Protein AF-A0A7S1RBY4-F1 (afdb_monomer)

pLDDT: mean 87.86, std 17.47, range [35.75, 98.56]

Sequence (173 aa):
EAEAGGVSLPGGPSVGIGMPYVELLCGLGAAAGICRFYREILGVPSELSEGACRVPIRHQFLLFRETAEELAPYDGHHVAIYVGDISRRDTSTSFSAMYEKCRAAGLVYNNPRFPHLRYDSLEDARRLGEFRVLDLVDPKSGKAAYTLEHEIRSLDHPGFSCRSLLASGRGEL

Structure (mmCIF, N/CA/C/O backbone):
data_AF-A0A7S1RBY4-F1
#
_entry.id   AF-A0A7S1RBY4-F1
#
loop_
_atom_site.group_PDB
_atom_site.id
_atom_site.type_symbol
_atom_site.label_atom_id
_atom_site.label_alt_id
_atom_site.label_comp_id
_atom_site.label_asym_id
_atom_site.label_entity_id
_atom_site.label_seq_id
_atom_site.pdbx_PDB_ins_code
_atom_site.Cartn_x
_atom_site.Cartn_y
_atom_site.Cartn_z
_atom_site.occupancy
_atom_site.B_iso_or_equiv
_atom_site.auth_seq_id
_atom_site.auth_comp_id
_atom_site.auth_asym_id
_atom_site.auth_atom_id
_atom_site.pdbx_PDB_model_num
ATOM 1 N N . GLU A 1 1 ? 33.345 -24.809 13.759 1.00 39.66 1 GLU A N 1
ATOM 2 C CA . GLU A 1 1 ? 31.970 -25.315 13.598 1.00 39.66 1 GLU A CA 1
ATOM 3 C C . GLU A 1 1 ? 31.067 -24.102 13.485 1.00 39.66 1 GLU A C 1
ATOM 5 O O . GLU A 1 1 ? 31.045 -23.301 14.408 1.00 39.66 1 GLU A O 1
ATOM 10 N N . ALA A 1 2 ? 30.489 -23.868 12.307 1.00 37.41 2 ALA A N 1
ATOM 11 C CA . ALA A 1 2 ? 29.633 -22.715 12.051 1.00 37.41 2 ALA A CA 1
ATOM 12 C C . ALA A 1 2 ? 28.185 -23.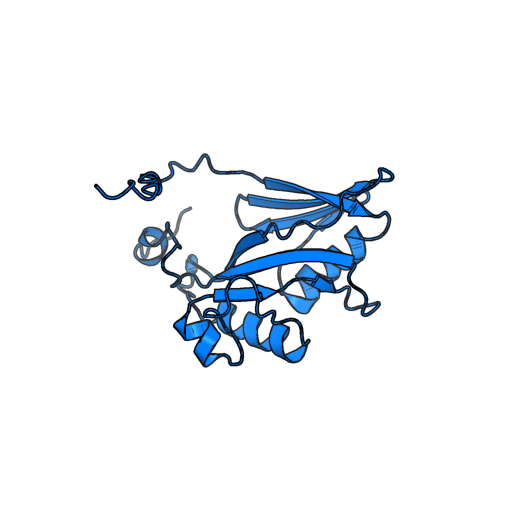203 11.997 1.00 37.41 2 ALA A C 1
ATOM 14 O O . ALA A 1 2 ? 27.866 -24.115 11.234 1.00 37.41 2 ALA A O 1
ATOM 15 N N . GLU A 1 3 ? 27.356 -22.614 12.852 1.00 40.31 3 GLU A N 1
ATOM 16 C CA . GLU A 1 3 ? 25.912 -22.799 12.920 1.00 40.31 3 GLU A CA 1
ATOM 17 C C . GLU A 1 3 ? 25.297 -22.569 11.534 1.00 40.31 3 GLU A C 1
ATOM 19 O O . GLU A 1 3 ? 25.532 -21.543 10.891 1.00 40.31 3 GLU A O 1
ATOM 24 N N . ALA A 1 4 ? 24.542 -23.555 11.051 1.00 43.47 4 ALA A N 1
ATOM 25 C CA . ALA A 1 4 ? 23.830 -23.471 9.790 1.00 43.47 4 ALA A CA 1
ATOM 26 C C . ALA A 1 4 ? 22.765 -22.372 9.891 1.00 43.47 4 ALA A C 1
ATOM 28 O O . ALA A 1 4 ? 21.687 -22.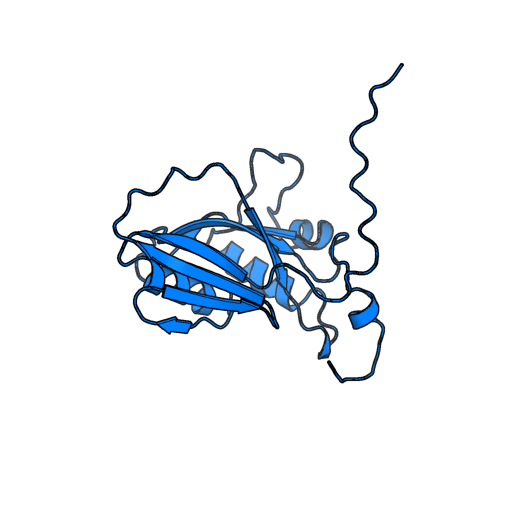584 10.445 1.00 43.47 4 ALA A O 1
ATOM 29 N N . GLY A 1 5 ? 23.072 -21.192 9.346 1.00 36.81 5 GLY A N 1
ATOM 30 C CA . GLY A 1 5 ? 22.066 -20.183 9.045 1.00 36.81 5 GLY A CA 1
ATOM 31 C C . GLY A 1 5 ? 20.962 -20.840 8.222 1.00 36.81 5 GLY A C 1
ATOM 32 O O . GLY A 1 5 ? 21.248 -21.476 7.206 1.00 36.81 5 GLY A O 1
ATOM 33 N N . GLY A 1 6 ? 19.725 -20.751 8.715 1.00 35.75 6 GLY A N 1
ATOM 34 C CA . GLY A 1 6 ? 18.563 -21.409 8.130 1.00 35.75 6 GLY A CA 1
ATOM 35 C C . GLY A 1 6 ? 18.503 -21.173 6.626 1.00 35.75 6 GLY A C 1
ATOM 36 O O . GLY A 1 6 ? 18.316 -20.049 6.165 1.00 35.75 6 GLY A O 1
ATOM 37 N N . VAL A 1 7 ? 18.686 -22.246 5.860 1.00 38.97 7 VAL A N 1
ATOM 38 C CA . VAL A 1 7 ? 18.438 -22.249 4.424 1.00 38.97 7 VAL A CA 1
ATOM 39 C C . VAL A 1 7 ? 16.943 -22.007 4.265 1.00 38.97 7 VAL A C 1
ATOM 41 O O . VAL A 1 7 ? 16.141 -22.831 4.707 1.00 38.97 7 VAL A O 1
ATOM 44 N N . SER A 1 8 ? 16.560 -20.871 3.676 1.00 51.75 8 SER A N 1
ATOM 45 C CA . SER A 1 8 ? 15.194 -20.666 3.195 1.00 51.75 8 SER A CA 1
ATOM 46 C C . SER A 1 8 ? 14.786 -21.920 2.431 1.00 51.75 8 SER A C 1
ATOM 48 O O . SER A 1 8 ? 15.493 -22.316 1.501 1.00 51.75 8 SER A O 1
ATOM 50 N N . LEU A 1 9 ? 13.703 -22.577 2.859 1.00 43.09 9 LEU A N 1
ATOM 51 C CA . LEU A 1 9 ? 13.221 -23.790 2.204 1.00 43.09 9 LEU A CA 1
ATOM 52 C C . LEU A 1 9 ? 13.166 -23.531 0.692 1.00 43.09 9 LEU A C 1
ATOM 54 O O . LEU A 1 9 ? 12.659 -22.475 0.296 1.00 43.09 9 LEU A O 1
ATOM 58 N N . PRO A 1 10 ? 13.686 -24.438 -0.155 1.00 49.31 10 PRO A N 1
ATOM 59 C CA . PRO A 1 10 ? 13.552 -24.307 -1.593 1.00 49.31 10 PRO A CA 1
ATOM 60 C C . PRO A 1 10 ? 12.066 -24.464 -1.906 1.00 49.31 10 PRO A C 1
ATOM 62 O O . PRO A 1 10 ? 11.557 -25.570 -2.072 1.00 49.31 10 PRO A O 1
ATOM 65 N N . GLY A 1 11 ? 11.343 -23.346 -1.907 1.00 44.16 11 GLY A N 1
ATOM 66 C CA . GLY A 1 11 ? 9.985 -23.280 -2.401 1.00 44.16 11 GLY A CA 1
ATOM 67 C C . GLY A 1 11 ? 10.054 -23.617 -3.878 1.00 44.16 11 GLY A C 1
ATOM 68 O O . GLY A 1 11 ? 10.391 -22.763 -4.695 1.00 44.16 11 GLY A O 1
ATOM 69 N N . GLY A 1 12 ? 9.808 -24.885 -4.207 1.00 47.25 12 GLY A N 1
ATOM 70 C CA . GLY A 1 12 ? 9.582 -25.320 -5.577 1.00 47.25 12 GLY A CA 1
ATOM 71 C C . GLY A 1 12 ? 8.446 -24.516 -6.229 1.00 47.25 12 GLY A C 1
ATOM 72 O O . GLY A 1 12 ? 7.816 -23.675 -5.582 1.00 47.25 12 GLY A O 1
ATOM 73 N N . PRO A 1 13 ? 8.157 -24.749 -7.518 1.00 44.72 13 PRO A N 1
ATOM 74 C CA . PRO A 1 13 ? 7.080 -24.048 -8.208 1.00 44.72 13 PRO A CA 1
ATOM 75 C C . PRO A 1 13 ? 5.767 -24.156 -7.418 1.00 44.72 13 PRO A C 1
ATOM 77 O O . PRO A 1 13 ? 5.238 -25.246 -7.206 1.00 44.72 13 PRO A O 1
ATOM 80 N N . SER A 1 14 ? 5.259 -23.007 -6.961 1.00 45.94 14 SER A N 1
ATOM 81 C CA . SER A 1 14 ? 3.956 -22.905 -6.309 1.00 45.94 14 SER A CA 1
ATOM 82 C C . SER A 1 14 ? 2.878 -23.293 -7.320 1.00 45.94 14 SER A C 1
ATOM 84 O O . SER A 1 14 ? 2.668 -22.596 -8.310 1.00 45.94 14 SER A O 1
ATOM 86 N N . VAL A 1 15 ? 2.187 -24.406 -7.070 1.00 41.91 15 VAL A N 1
ATOM 87 C CA . VAL A 1 15 ? 1.060 -24.919 -7.875 1.00 41.91 15 VAL A CA 1
ATOM 88 C C . VAL A 1 15 ? -0.235 -24.111 -7.680 1.00 41.91 15 VAL A C 1
ATOM 90 O O . VAL A 1 15 ? -1.332 -24.615 -7.893 1.00 41.91 15 VAL A O 1
ATOM 93 N N . GLY A 1 16 ? -0.130 -22.846 -7.266 1.00 47.97 16 GLY A N 1
ATOM 94 C CA . GLY A 1 16 ? -1.268 -21.929 -7.165 1.00 47.97 16 GLY A CA 1
ATOM 95 C C . GLY A 1 16 ? -2.089 -22.021 -5.875 1.00 47.97 16 GLY A C 1
ATOM 96 O O . GLY A 1 16 ? -3.036 -21.257 -5.729 1.00 47.97 16 GLY A O 1
ATOM 97 N N . ILE A 1 17 ? -1.721 -22.868 -4.905 1.00 53.31 17 ILE A N 1
ATOM 98 C CA . ILE A 1 17 ? -2.336 -22.878 -3.562 1.00 53.31 17 ILE A CA 1
ATOM 99 C C . ILE A 1 17 ? -1.522 -21.958 -2.637 1.00 53.31 17 ILE A C 1
ATOM 101 O O . ILE A 1 17 ? -0.825 -22.402 -1.728 1.00 53.31 17 ILE A O 1
ATOM 105 N N . GLY A 1 18 ? -1.518 -20.662 -2.954 1.00 71.25 18 GLY A N 1
ATOM 106 C CA . GLY A 1 18 ? -0.941 -19.617 -2.102 1.00 71.25 18 GLY A CA 1
ATOM 107 C C . GLY A 1 18 ? -1.944 -19.097 -1.069 1.00 71.25 18 GLY A C 1
ATOM 108 O O . GLY A 1 18 ? -3.085 -19.548 -1.016 1.00 71.25 18 GLY A O 1
ATOM 109 N N . MET A 1 19 ? -1.537 -18.103 -0.274 1.00 84.31 19 MET A N 1
ATOM 110 C CA . MET A 1 19 ? -2.455 -17.371 0.606 1.00 84.31 19 MET A CA 1
ATOM 111 C C . MET A 1 19 ? -3.508 -16.641 -0.251 1.00 84.31 19 MET A C 1
ATOM 113 O O . MET A 1 19 ? -3.113 -15.782 -1.042 1.00 84.31 19 MET A O 1
ATOM 117 N N . PRO A 1 20 ? -4.813 -16.959 -0.153 1.00 86.56 20 PRO A N 1
ATOM 118 C CA . PRO A 1 20 ? -5.832 -16.339 -1.002 1.00 86.56 20 PRO A CA 1
ATOM 119 C C . PRO A 1 20 ? -6.132 -14.902 -0.572 1.00 86.56 20 PRO A C 1
ATOM 121 O O . PRO A 1 20 ? -6.451 -14.059 -1.403 1.00 86.56 20 PRO A O 1
ATOM 124 N N . TYR A 1 21 ? -6.019 -14.604 0.721 1.00 92.62 21 TYR A N 1
ATOM 125 C CA . TYR A 1 21 ? -6.150 -13.254 1.241 1.00 92.62 21 TYR A CA 1
ATOM 126 C C . TYR A 1 21 ? -5.547 -13.132 2.632 1.00 92.62 21 TYR A C 1
ATOM 128 O O . TYR A 1 21 ? -5.306 -14.132 3.306 1.00 92.62 21 TYR A O 1
ATOM 136 N N . VAL A 1 22 ? -5.342 -11.892 3.060 1.00 93.25 22 VAL A N 1
ATOM 137 C CA . VAL A 1 22 ? -5.024 -11.549 4.447 1.00 93.25 22 VAL A CA 1
ATOM 138 C C . VAL A 1 22 ? -6.119 -10.616 4.949 1.00 93.25 22 VAL A C 1
ATOM 140 O O . VAL A 1 22 ? -6.417 -9.615 4.293 1.00 93.25 22 VAL A O 1
ATOM 143 N N . GLU A 1 23 ? -6.735 -10.959 6.081 1.00 96.00 23 GLU A N 1
ATOM 144 C CA . GLU A 1 23 ? -7.637 -10.056 6.800 1.00 96.00 23 GLU A CA 1
ATOM 145 C C . GLU A 1 23 ? -6.862 -9.321 7.894 1.00 96.00 23 GLU A C 1
ATOM 147 O O . GLU A 1 23 ? -6.113 -9.925 8.658 1.00 96.00 23 GLU A O 1
ATOM 152 N N . LEU A 1 24 ? -7.033 -8.005 7.931 1.00 96.69 24 LEU A N 1
ATOM 153 C CA . LEU A 1 24 ? -6.367 -7.078 8.830 1.00 96.69 24 LEU A CA 1
ATOM 154 C C . LEU A 1 24 ? -7.443 -6.267 9.540 1.00 96.69 24 LEU A C 1
ATOM 156 O O . LEU A 1 24 ? -8.228 -5.564 8.901 1.00 96.69 24 LEU A O 1
ATOM 160 N N . LEU A 1 25 ? -7.495 -6.363 10.862 1.00 97.81 25 LEU A N 1
ATOM 161 C CA . LEU A 1 25 ? -8.450 -5.587 11.641 1.00 97.81 25 LEU A CA 1
ATOM 162 C C . LEU A 1 25 ? -7.986 -4.131 11.729 1.00 97.81 25 LEU A C 1
ATOM 164 O O . LEU A 1 25 ? -6.810 -3.866 11.987 1.00 97.81 25 LEU A O 1
ATOM 168 N N . CYS A 1 26 ? -8.905 -3.192 11.512 1.00 97.69 26 CYS A N 1
ATOM 169 C CA . CYS A 1 26 ? -8.675 -1.755 11.614 1.00 97.69 26 CYS A CA 1
ATOM 170 C C . CYS A 1 26 ? -9.731 -1.081 12.503 1.00 97.69 26 CYS A C 1
ATOM 172 O O . CYS A 1 26 ? -10.767 -1.661 12.824 1.00 97.69 26 CYS A O 1
ATOM 174 N N . GLY A 1 27 ? -9.442 0.136 12.969 1.00 97.19 27 GLY A N 1
ATOM 175 C CA . GLY A 1 27 ? -10.355 0.861 13.852 1.00 97.19 27 GLY A CA 1
ATOM 176 C C . GLY A 1 27 ? -11.605 1.335 13.110 1.00 97.19 27 GLY A C 1
ATOM 177 O O . GLY A 1 27 ? -11.544 1.621 11.914 1.00 97.19 27 GLY A O 1
ATOM 178 N N . LEU A 1 28 ? -12.727 1.462 13.824 1.00 97.75 28 LEU A N 1
ATOM 179 C CA . LEU A 1 28 ? -13.980 1.993 13.271 1.00 97.75 28 LEU A CA 1
ATOM 180 C C . LEU A 1 28 ? -13.756 3.304 12.488 1.00 97.75 28 LEU A C 1
ATOM 182 O O . LEU A 1 28 ? -13.097 4.230 12.966 1.00 97.75 28 LEU A O 1
ATOM 186 N N . GLY A 1 29 ? -14.324 3.388 11.284 1.00 96.81 29 GLY A N 1
ATOM 187 C CA . GLY A 1 29 ? -14.182 4.513 10.356 1.00 96.81 29 GLY A CA 1
ATOM 188 C C . GLY A 1 29 ? -12.909 4.525 9.493 1.00 96.81 29 GLY A C 1
ATOM 189 O O . GLY A 1 29 ? -12.801 5.373 8.598 1.00 96.81 29 GLY A O 1
ATOM 190 N N . ALA A 1 30 ? -11.947 3.622 9.714 1.00 98.00 30 ALA A N 1
ATOM 191 C CA . ALA A 1 30 ? -10.693 3.591 8.960 1.00 98.00 30 ALA A CA 1
ATOM 192 C C . ALA A 1 30 ? -10.845 3.043 7.530 1.00 98.00 30 ALA A C 1
ATOM 194 O O . ALA A 1 30 ? -10.139 3.504 6.626 1.00 98.00 30 ALA A O 1
ATOM 195 N N . ALA A 1 31 ? -11.764 2.101 7.280 1.00 98.50 31 ALA A N 1
ATOM 196 C CA . ALA A 1 31 ? -11.841 1.381 6.004 1.00 98.50 31 ALA A CA 1
ATOM 197 C C . ALA A 1 31 ? -12.052 2.325 4.814 1.00 98.50 31 ALA A C 1
ATOM 199 O O . ALA A 1 31 ? -11.441 2.162 3.756 1.00 98.50 31 ALA A O 1
ATOM 200 N N . ALA A 1 32 ? -12.864 3.369 4.987 1.00 98.25 32 ALA A N 1
ATOM 201 C CA . ALA A 1 32 ? -13.097 4.350 3.933 1.00 98.25 32 ALA A CA 1
ATOM 202 C C . ALA A 1 32 ? -11.822 5.133 3.562 1.00 98.25 32 ALA A C 1
ATOM 204 O O . ALA A 1 32 ? -11.604 5.416 2.382 1.00 98.25 32 ALA A O 1
ATOM 205 N N . GLY A 1 33 ? -10.992 5.484 4.550 1.00 98.25 33 GLY A N 1
ATOM 206 C CA . GLY A 1 33 ? -9.704 6.154 4.340 1.00 98.25 33 GLY A CA 1
ATOM 207 C C . GLY A 1 33 ? -8.686 5.247 3.656 1.00 98.25 33 GLY A C 1
ATOM 208 O O . GLY A 1 33 ? -8.058 5.655 2.682 1.00 98.25 33 GLY A O 1
ATOM 209 N N . ILE A 1 34 ? -8.619 3.986 4.086 1.00 98.50 34 ILE A N 1
ATOM 210 C CA . ILE A 1 34 ? -7.779 2.951 3.471 1.00 98.50 34 ILE A CA 1
ATOM 211 C C . ILE A 1 34 ? -8.152 2.763 1.992 1.00 98.50 34 ILE A C 1
ATOM 213 O O . ILE A 1 34 ? -7.291 2.789 1.115 1.00 98.50 34 ILE A O 1
ATOM 217 N N . CYS A 1 35 ? -9.443 2.658 1.675 1.00 98.44 35 CYS A N 1
ATOM 218 C CA . CYS A 1 35 ? -9.894 2.501 0.292 1.00 98.44 35 CYS A CA 1
ATOM 219 C C . CYS A 1 35 ? -9.538 3.700 -0.596 1.00 98.44 35 CYS A C 1
ATOM 221 O O . CYS A 1 35 ? -9.138 3.498 -1.746 1.00 98.44 35 CYS A O 1
ATOM 223 N N . ARG A 1 36 ? -9.638 4.932 -0.074 1.00 97.94 36 ARG A N 1
ATOM 224 C CA . ARG A 1 36 ? -9.169 6.135 -0.782 1.00 97.94 36 ARG A CA 1
ATOM 225 C C . ARG A 1 36 ? -7.663 6.109 -1.003 1.00 97.94 36 ARG A C 1
ATOM 227 O O . ARG A 1 36 ? -7.236 6.370 -2.119 1.00 97.94 36 ARG A O 1
ATOM 234 N N . PHE A 1 37 ? -6.875 5.725 0.002 1.00 97.25 37 PHE A N 1
ATOM 235 C CA . PHE A 1 37 ? -5.425 5.585 -0.141 1.00 97.25 37 PHE A CA 1
ATOM 236 C C . PHE A 1 37 ? -5.056 4.662 -1.312 1.00 97.25 37 PHE A C 1
ATOM 238 O O . PHE A 1 37 ? -4.335 5.080 -2.219 1.00 97.25 37 PHE A O 1
ATOM 245 N N . TYR A 1 38 ? -5.611 3.445 -1.366 1.00 96.38 38 TYR A N 1
ATOM 246 C CA . TYR A 1 38 ? -5.315 2.527 -2.473 1.00 96.38 38 TYR A CA 1
ATOM 247 C C . TYR A 1 38 ? -5.732 3.096 -3.833 1.00 96.38 38 TYR A C 1
ATOM 249 O O . TYR A 1 3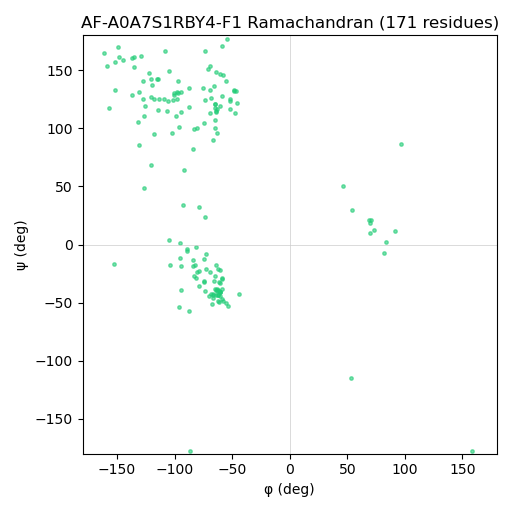8 ? -4.939 3.041 -4.771 1.00 96.38 38 TYR A O 1
ATOM 257 N N . ARG A 1 39 ? -6.926 3.691 -3.946 1.00 95.38 39 ARG A N 1
ATOM 258 C CA . ARG A 1 39 ? -7.444 4.214 -5.224 1.00 95.38 39 ARG A CA 1
ATOM 259 C C . ARG A 1 39 ? -6.705 5.457 -5.706 1.00 95.38 39 ARG A C 1
ATOM 261 O O . ARG A 1 39 ? -6.406 5.565 -6.889 1.00 95.38 39 ARG A O 1
ATOM 268 N N . GLU A 1 40 ? -6.447 6.403 -4.812 1.00 93.81 40 GLU A N 1
ATOM 269 C CA . GLU A 1 40 ? -5.987 7.747 -5.171 1.00 93.81 40 GLU A CA 1
ATOM 270 C C . GLU A 1 40 ? -4.460 7.860 -5.135 1.00 93.81 40 GLU A C 1
ATOM 272 O O . GLU A 1 40 ? -3.873 8.468 -6.029 1.00 93.81 40 GLU A O 1
ATOM 277 N N . ILE A 1 41 ? -3.806 7.233 -4.150 1.00 91.81 41 ILE A N 1
ATOM 278 C CA . ILE A 1 41 ? -2.345 7.272 -4.010 1.00 91.81 41 ILE A CA 1
ATOM 279 C C . ILE A 1 41 ? -1.706 6.158 -4.835 1.00 91.81 41 ILE A C 1
ATOM 281 O O . ILE A 1 41 ? -0.900 6.426 -5.729 1.00 91.81 41 ILE A O 1
ATOM 285 N N . LEU A 1 42 ? -2.091 4.906 -4.573 1.00 91.06 42 LEU A N 1
ATOM 286 C CA . LEU A 1 42 ? -1.493 3.756 -5.255 1.00 91.06 42 LEU A CA 1
ATOM 287 C C . LEU A 1 42 ? -2.111 3.498 -6.639 1.00 91.06 42 LEU A C 1
ATOM 289 O O . LEU A 1 42 ? -1.499 2.834 -7.469 1.00 91.06 42 LEU A O 1
ATOM 293 N N . GLY A 1 43 ? -3.291 4.047 -6.941 1.00 89.81 43 GLY A N 1
ATOM 294 C CA . GLY A 1 43 ? -3.978 3.780 -8.211 1.00 89.81 43 GLY A CA 1
ATOM 295 C C . GLY A 1 43 ? -4.502 2.345 -8.333 1.00 89.81 43 GLY A C 1
ATOM 296 O O . GLY A 1 43 ? -4.713 1.865 -9.444 1.00 89.81 43 GLY A O 1
ATOM 297 N N . VAL A 1 44 ? -4.678 1.651 -7.208 1.00 90.38 44 VAL A N 1
ATOM 298 C CA . VAL A 1 44 ? -5.146 0.266 -7.134 1.00 90.38 44 VAL A CA 1
ATOM 299 C C . VAL A 1 44 ? -6.653 0.264 -6.865 1.00 90.38 44 VAL A C 1
ATOM 301 O O . VAL A 1 44 ? -7.109 0.951 -5.944 1.00 90.38 44 VAL A O 1
ATOM 304 N N . PRO A 1 45 ? -7.454 -0.499 -7.631 1.00 92.75 45 PRO A N 1
ATOM 305 C CA . PRO A 1 45 ? -8.864 -0.678 -7.327 1.00 92.75 45 PRO A CA 1
ATOM 306 C C . PRO A 1 45 ? -9.059 -1.196 -5.902 1.00 92.75 45 PRO A C 1
ATOM 308 O O . PRO A 1 45 ? -8.326 -2.055 -5.423 1.00 92.75 45 PRO A O 1
ATOM 311 N N . SER A 1 46 ? -10.079 -0.688 -5.228 1.00 96.94 46 SER A N 1
ATOM 312 C CA . SER A 1 46 ? -10.504 -1.185 -3.923 1.00 96.94 46 SER A CA 1
ATOM 313 C C . SER A 1 46 ? -12.018 -1.095 -3.828 1.00 96.94 46 SER A C 1
ATOM 315 O O . SER A 1 46 ? -12.638 -0.325 -4.563 1.00 96.94 46 SER A O 1
ATOM 317 N N . GLU A 1 47 ? -12.630 -1.863 -2.940 1.00 97.94 47 GLU A N 1
ATOM 318 C CA . GLU A 1 47 ? -14.075 -1.986 -2.754 1.00 97.94 47 GLU A CA 1
ATOM 319 C C . GLU A 1 47 ? -14.391 -1.734 -1.280 1.00 97.94 47 GLU A C 1
ATOM 321 O O . GLU A 1 47 ? -13.818 -2.375 -0.404 1.00 97.94 47 GLU A O 1
ATOM 326 N N . LEU A 1 48 ? -15.285 -0.784 -1.004 1.00 98.25 48 LEU A N 1
ATOM 327 C CA . LEU A 1 48 ? -15.739 -0.494 0.355 1.00 98.25 48 LEU A CA 1
ATOM 328 C C . LEU A 1 48 ? -17.107 -1.149 0.542 1.00 98.25 48 LEU A C 1
ATOM 330 O O . LEU A 1 48 ? -18.018 -0.852 -0.228 1.00 98.25 48 LEU A O 1
ATOM 334 N N . SER A 1 49 ? -17.256 -1.998 1.554 1.00 96.31 49 SER A N 1
ATOM 335 C CA . SER A 1 49 ? -18.527 -2.642 1.895 1.00 96.31 49 SER A CA 1
ATOM 336 C C . SER A 1 49 ? -18.573 -2.966 3.383 1.00 96.31 49 SER A C 1
ATOM 338 O O . SER A 1 49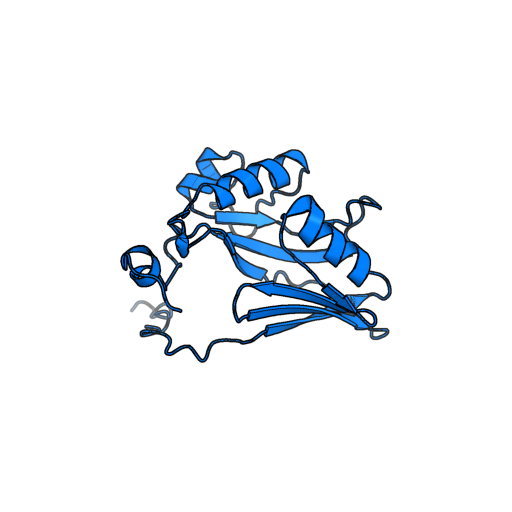 ? -17.610 -3.515 3.900 1.00 96.31 49 SER A O 1
ATOM 340 N N . GLU A 1 50 ? -19.680 -2.645 4.059 1.00 94.44 50 GLU A N 1
ATOM 341 C CA . GLU A 1 50 ? -19.963 -3.054 5.451 1.00 94.44 50 GLU A CA 1
ATOM 342 C C . GLU A 1 50 ? -18.787 -2.859 6.433 1.00 94.44 50 GLU A C 1
ATOM 344 O O . GLU A 1 50 ? -18.392 -3.776 7.148 1.00 94.44 50 GLU A O 1
ATOM 349 N N . GLY A 1 51 ? -18.185 -1.662 6.446 1.00 95.75 51 GLY A N 1
ATOM 350 C CA . GLY A 1 51 ? -17.043 -1.372 7.325 1.00 95.75 51 GLY A CA 1
ATOM 351 C C . GLY A 1 51 ? -15.759 -2.112 6.936 1.00 95.75 51 GLY A C 1
ATOM 352 O O . GLY A 1 51 ? -14.852 -2.238 7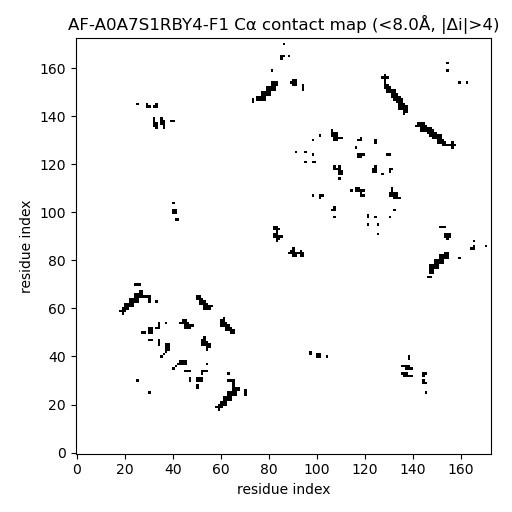.747 1.00 95.75 51 GLY A O 1
ATOM 353 N N . ALA A 1 52 ? -15.650 -2.619 5.709 1.00 98.31 52 ALA A N 1
ATOM 354 C CA . ALA A 1 52 ? -14.451 -3.276 5.218 1.00 98.31 52 ALA A CA 1
ATOM 355 C C . ALA A 1 52 ? -13.971 -2.683 3.892 1.00 98.31 52 ALA A C 1
ATOM 357 O O . ALA A 1 52 ? -14.766 -2.365 3.006 1.00 98.31 52 ALA A O 1
ATOM 358 N N . CYS A 1 53 ? -12.654 -2.553 3.750 1.00 98.56 53 CYS A N 1
ATOM 359 C CA . CYS A 1 53 ? -11.995 -2.205 2.503 1.00 98.56 53 CYS A CA 1
ATOM 360 C C . CYS A 1 53 ? -11.293 -3.432 1.925 1.00 98.56 53 CYS A C 1
ATOM 362 O O . CYS A 1 53 ? -10.336 -3.947 2.503 1.00 98.56 53 CYS A O 1
ATOM 364 N N . ARG A 1 54 ? -11.755 -3.887 0.764 1.00 98.12 54 ARG A N 1
ATOM 365 C CA . ARG A 1 54 ? -11.176 -5.001 0.018 1.00 98.12 54 ARG A CA 1
ATOM 366 C C . ARG A 1 54 ? -10.305 -4.472 -1.116 1.00 98.12 54 ARG A C 1
ATOM 368 O O . ARG A 1 54 ? -10.759 -3.665 -1.921 1.00 98.12 54 ARG A O 1
ATOM 375 N N . VAL A 1 55 ? -9.070 -4.949 -1.207 1.00 97.06 55 VAL A N 1
ATOM 376 C CA . VAL A 1 55 ? -8.090 -4.548 -2.225 1.00 97.06 55 VAL A CA 1
ATOM 377 C C . VAL A 1 55 ? -7.729 -5.773 -3.066 1.00 97.06 55 VAL A C 1
ATOM 379 O O . VAL A 1 55 ? -6.898 -6.577 -2.637 1.00 97.06 55 VAL A O 1
ATOM 382 N N . PRO A 1 56 ? -8.377 -5.980 -4.227 1.00 92.12 56 PRO A N 1
ATOM 383 C CA . PRO A 1 56 ? -8.072 -7.103 -5.104 1.00 92.12 56 PRO A CA 1
ATOM 384 C C . PRO A 1 56 ? -6.697 -6.959 -5.771 1.00 92.12 56 PRO A C 1
ATOM 386 O O . PRO A 1 56 ? -6.364 -5.925 -6.346 1.00 92.12 56 PRO A O 1
ATOM 389 N N . ILE A 1 57 ? -5.921 -8.041 -5.745 1.00 86.44 57 ILE A N 1
ATOM 390 C CA . ILE A 1 57 ? -4.605 -8.185 -6.373 1.00 86.44 57 ILE A CA 1
ATOM 391 C C . ILE A 1 57 ? -4.619 -9.505 -7.157 1.00 86.44 57 ILE A C 1
ATOM 393 O O . ILE A 1 57 ? -4.245 -10.569 -6.662 1.00 86.44 57 ILE A O 1
ATOM 397 N N . ARG A 1 58 ? -5.104 -9.449 -8.403 1.00 82.94 58 ARG A N 1
ATOM 398 C CA . ARG A 1 58 ? -5.410 -10.634 -9.227 1.00 82.94 58 ARG A CA 1
ATOM 399 C C . ARG A 1 58 ? -6.333 -11.621 -8.493 1.00 82.94 58 ARG A C 1
ATOM 401 O O . ARG A 1 58 ? -7.487 -11.297 -8.245 1.00 82.94 58 ARG A O 1
ATOM 408 N N . HIS A 1 59 ? -5.836 -12.819 -8.181 1.00 83.69 59 HIS A N 1
ATOM 409 C CA . HIS A 1 59 ? -6.580 -13.882 -7.498 1.00 83.69 59 HIS A CA 1
ATOM 410 C C . HIS A 1 59 ? -6.461 -13.797 -5.970 1.00 83.69 59 HIS A C 1
ATOM 412 O O . HIS A 1 59 ? -7.078 -14.594 -5.271 1.00 83.69 59 HIS A O 1
ATOM 418 N N . GLN A 1 60 ? -5.664 -12.853 -5.463 1.00 89.00 60 GLN A N 1
ATOM 419 C CA . GLN A 1 60 ? -5.500 -12.583 -4.041 1.00 89.00 60 GLN A CA 1
ATOM 420 C C . GLN A 1 60 ? -6.175 -11.266 -3.664 1.00 89.00 60 GLN A C 1
ATOM 422 O O . GLN A 1 60 ? -6.514 -10.461 -4.533 1.00 89.00 60 GLN A O 1
ATOM 427 N N . PHE A 1 61 ? -6.362 -11.011 -2.373 1.00 93.12 61 PHE A N 1
ATOM 428 C CA . PHE A 1 61 ? -6.773 -9.690 -1.904 1.00 93.12 61 PHE A CA 1
ATOM 429 C C . PHE A 1 61 ? -6.280 -9.392 -0.486 1.00 93.12 61 PHE A C 1
ATOM 431 O O . PHE A 1 61 ? -6.010 -10.297 0.299 1.00 93.12 61 PHE A O 1
ATOM 438 N N . LEU A 1 62 ? -6.185 -8.108 -0.153 1.00 96.25 62 LEU A N 1
ATOM 439 C CA . LEU A 1 62 ? -6.112 -7.650 1.235 1.00 96.25 62 LEU A CA 1
ATOM 440 C C . LEU A 1 62 ? -7.513 -7.228 1.677 1.00 96.25 62 LEU A C 1
ATOM 442 O O . LEU A 1 62 ? -8.255 -6.636 0.889 1.00 96.25 62 LEU A O 1
ATOM 446 N N . LEU A 1 63 ? -7.883 -7.533 2.915 1.00 97.81 63 LEU A N 1
ATOM 447 C CA . LEU A 1 63 ? -9.161 -7.138 3.493 1.00 97.81 63 LEU A CA 1
ATOM 448 C C . LEU A 1 63 ? -8.925 -6.412 4.810 1.00 97.81 63 LEU A C 1
ATOM 450 O O . LEU A 1 63 ? -8.531 -7.026 5.792 1.00 97.81 63 LEU A O 1
ATOM 454 N N . PHE A 1 64 ? -9.192 -5.114 4.836 1.00 98.44 64 PHE A N 1
ATOM 455 C CA . PHE A 1 64 ? -9.151 -4.317 6.056 1.00 98.44 64 PHE A CA 1
ATOM 456 C C . PHE A 1 64 ? -10.557 -4.255 6.637 1.00 98.44 64 PHE A C 1
ATOM 458 O O . PHE A 1 64 ? -11.434 -3.690 5.988 1.00 98.44 64 PHE A O 1
ATOM 465 N N . ARG A 1 65 ? -10.790 -4.840 7.812 1.00 98.50 65 ARG A N 1
ATOM 466 C CA . ARG A 1 65 ? -12.118 -4.926 8.434 1.00 98.50 65 ARG A CA 1
ATOM 467 C C . ARG A 1 65 ? -12.169 -4.101 9.709 1.00 98.50 65 ARG A C 1
ATOM 469 O O . ARG A 1 65 ? -11.372 -4.312 10.617 1.00 98.50 65 ARG A O 1
ATOM 476 N N . GLU A 1 66 ? -13.134 -3.196 9.782 1.00 98.56 66 GLU A N 1
ATOM 477 C CA . GLU A 1 66 ? -13.374 -2.410 10.982 1.00 98.56 66 GLU A CA 1
ATOM 478 C C . GLU A 1 66 ? -13.848 -3.302 12.131 1.00 98.56 66 GLU A C 1
ATOM 480 O O . GLU A 1 66 ? -14.707 -4.168 11.959 1.00 98.56 66 GLU A O 1
ATOM 485 N N . THR A 1 67 ? -13.295 -3.068 13.315 1.00 98.00 67 THR A N 1
ATOM 486 C CA . THR A 1 67 ? -13.701 -3.735 14.550 1.00 98.00 67 THR A CA 1
ATOM 487 C C . THR A 1 67 ? -13.817 -2.730 15.693 1.00 98.00 67 THR A C 1
ATOM 489 O O . THR A 1 67 ? -13.166 -1.683 15.693 1.00 98.00 67 THR A O 1
ATOM 492 N N . ALA A 1 68 ? -14.673 -3.054 16.663 1.00 97.62 68 ALA A N 1
ATOM 493 C CA . ALA A 1 68 ? -14.769 -2.348 17.939 1.00 97.62 68 ALA A CA 1
ATOM 494 C C . ALA A 1 68 ? -13.826 -2.933 19.009 1.00 97.62 68 ALA A C 1
ATOM 496 O O . ALA A 1 68 ? -13.744 -2.391 20.109 1.00 97.62 68 ALA A O 1
ATOM 497 N N . GLU A 1 69 ? -13.150 -4.043 18.705 1.00 96.75 69 GLU A N 1
ATOM 498 C CA . GLU A 1 69 ? -12.153 -4.653 19.582 1.00 96.75 69 GLU A CA 1
ATOM 499 C C . GLU A 1 69 ? -10.892 -3.785 19.683 1.00 96.75 69 GLU A C 1
ATOM 501 O O . GLU A 1 69 ? -10.557 -3.016 18.778 1.00 96.75 69 GLU A O 1
ATOM 506 N N . GLU A 1 70 ? -10.177 -3.919 20.799 1.00 95.81 70 GLU A N 1
ATOM 507 C CA . GLU A 1 70 ? -8.886 -3.264 20.978 1.00 95.81 70 GLU A CA 1
ATOM 508 C C . GLU A 1 70 ? -7.845 -3.887 20.038 1.00 95.81 70 GLU A C 1
ATOM 510 O O . GLU A 1 70 ? -7.644 -5.102 20.020 1.00 95.81 70 GLU A O 1
ATOM 515 N N . LEU A 1 71 ? -7.179 -3.046 19.244 1.00 95.00 71 LEU A N 1
ATOM 516 C CA . LEU A 1 71 ? -6.142 -3.484 18.316 1.00 95.00 71 LEU A CA 1
ATOM 517 C C . LEU A 1 71 ? -4.784 -3.513 19.012 1.00 95.00 71 LEU A C 1
ATOM 519 O O . LEU A 1 71 ? -4.391 -2.548 19.670 1.00 95.00 71 LEU A O 1
ATOM 523 N N . ALA A 1 72 ? -4.037 -4.595 18.800 1.00 94.25 72 ALA A N 1
ATOM 524 C CA . ALA A 1 72 ? -2.647 -4.659 19.225 1.00 94.25 72 ALA A CA 1
ATOM 525 C C . ALA A 1 72 ? -1.817 -3.553 18.537 1.00 94.25 72 ALA A C 1
ATOM 527 O O . ALA A 1 72 ? -2.075 -3.221 17.373 1.00 94.25 72 ALA A O 1
ATOM 528 N N . PRO A 1 73 ? -0.799 -2.994 19.214 1.00 95.19 73 PRO A N 1
ATOM 529 C CA . PRO A 1 73 ? 0.130 -2.067 18.583 1.00 95.19 73 PRO A CA 1
ATOM 530 C C . PRO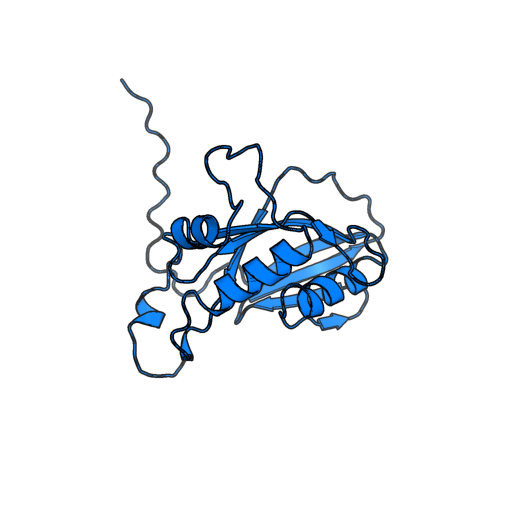 A 1 73 ? 0.831 -2.702 17.378 1.00 95.19 73 PRO A C 1
ATOM 532 O O . PRO A 1 73 ? 1.154 -3.889 17.392 1.00 95.19 73 PRO A O 1
ATOM 535 N N . TYR A 1 74 ? 1.115 -1.893 16.358 1.00 95.81 74 TYR A N 1
ATOM 536 C CA . TYR A 1 74 ? 1.905 -2.325 15.210 1.00 95.81 74 TYR A CA 1
ATOM 537 C C . TYR A 1 74 ? 3.299 -2.799 15.650 1.00 95.81 74 TYR A C 1
ATOM 539 O O . TYR A 1 74 ? 4.023 -2.075 16.335 1.00 95.81 74 TYR A O 1
ATOM 547 N N . ASP A 1 75 ? 3.680 -4.006 15.237 1.00 94.75 75 ASP A N 1
ATOM 548 C CA . ASP A 1 75 ? 4.910 -4.689 15.663 1.00 94.75 75 ASP A CA 1
ATOM 549 C C . ASP A 1 75 ? 6.021 -4.692 14.592 1.00 94.75 75 ASP A C 1
ATOM 551 O O . ASP A 1 75 ? 7.086 -5.283 14.791 1.00 94.75 75 ASP A O 1
ATOM 555 N N . GLY A 1 76 ? 5.801 -4.022 13.455 1.00 94.62 76 GLY A N 1
ATOM 556 C CA . GLY A 1 76 ? 6.750 -3.991 12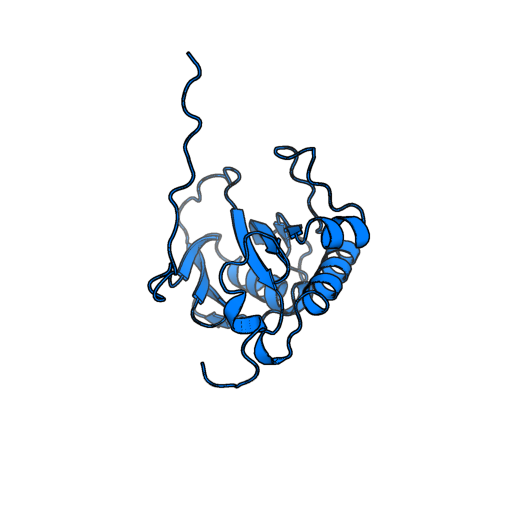.340 1.00 94.62 76 GLY A CA 1
ATOM 557 C C . GLY A 1 76 ? 6.551 -5.083 11.282 1.00 94.62 76 GLY A C 1
ATOM 558 O O . GLY A 1 76 ? 7.446 -5.274 10.453 1.00 94.62 76 GLY A O 1
ATOM 559 N N . HIS A 1 77 ? 5.436 -5.819 11.300 1.00 93.50 77 HIS A N 1
ATOM 560 C CA . HIS A 1 77 ? 5.078 -6.736 10.215 1.00 93.50 77 HIS A CA 1
ATOM 561 C C . HIS A 1 77 ? 4.817 -5.997 8.892 1.00 93.50 77 HIS A C 1
ATOM 563 O O . HIS A 1 77 ? 4.329 -4.874 8.868 1.00 93.50 77 HIS A O 1
ATOM 569 N N . HIS A 1 78 ? 5.113 -6.642 7.765 1.00 95.62 78 HIS A N 1
ATOM 570 C CA . HIS A 1 78 ? 4.928 -6.044 6.445 1.00 95.62 78 HIS A CA 1
ATOM 571 C C . HIS A 1 78 ? 4.314 -7.039 5.465 1.00 95.62 78 HIS A C 1
ATOM 573 O O . HIS A 1 78 ? 4.386 -8.256 5.651 1.00 95.62 78 HIS A O 1
ATOM 579 N N . VAL A 1 79 ? 3.748 -6.505 4.388 1.00 94.19 79 VAL A N 1
ATOM 580 C CA . VAL A 1 79 ? 3.308 -7.274 3.224 1.00 94.19 79 VAL A CA 1
ATOM 581 C C . VAL A 1 79 ? 4.148 -6.893 2.015 1.00 94.19 79 VAL A C 1
ATOM 583 O O . VAL A 1 79 ? 4.479 -5.726 1.825 1.00 94.19 79 VAL A O 1
ATOM 586 N N . ALA A 1 80 ? 4.474 -7.873 1.174 1.00 93.62 80 ALA A N 1
ATOM 587 C CA . ALA A 1 80 ? 5.102 -7.620 -0.115 1.00 93.62 80 ALA A CA 1
ATOM 588 C C . ALA A 1 80 ? 4.042 -7.637 -1.220 1.00 93.62 80 ALA A C 1
ATOM 590 O O . ALA A 1 80 ? 3.322 -8.626 -1.373 1.00 93.62 80 ALA A O 1
ATOM 591 N N . ILE A 1 81 ? 3.966 -6.562 -2.003 1.00 92.06 81 ILE A N 1
ATOM 592 C CA . ILE A 1 81 ? 3.059 -6.453 -3.150 1.00 92.06 81 ILE A CA 1
ATOM 593 C C . ILE A 1 81 ? 3.855 -6.236 -4.433 1.00 92.06 81 ILE A C 1
ATOM 595 O O . ILE A 1 81 ? 4.798 -5.451 -4.469 1.00 92.06 81 ILE A O 1
ATOM 599 N N . TYR A 1 82 ? 3.469 -6.931 -5.501 1.00 92.31 82 TYR A N 1
ATOM 600 C CA . TYR A 1 82 ? 4.103 -6.800 -6.810 1.00 92.31 82 TYR A CA 1
ATOM 601 C C . TYR A 1 82 ? 3.302 -5.860 -7.705 1.00 92.31 82 TYR A C 1
ATOM 603 O O . TYR A 1 82 ? 2.090 -6.020 -7.851 1.00 92.31 82 TYR A O 1
ATOM 611 N N . VAL A 1 83 ? 3.991 -4.909 -8.331 1.00 92.44 83 VAL A N 1
ATOM 612 C CA . VAL A 1 83 ? 3.401 -3.885 -9.195 1.00 92.44 83 VAL A CA 1
ATOM 613 C C . VAL A 1 83 ? 3.946 -4.026 -10.609 1.00 92.44 83 VAL A C 1
ATOM 615 O O . VAL A 1 83 ? 5.156 -4.008 -10.834 1.00 92.44 83 VAL A O 1
ATOM 618 N N . GLY A 1 84 ? 3.030 -4.144 -11.565 1.00 91.25 84 GLY A N 1
ATOM 619 C CA . GLY A 1 84 ? 3.313 -4.284 -12.987 1.00 91.25 84 GLY A CA 1
ATOM 620 C C . GLY A 1 84 ? 2.133 -4.906 -13.724 1.00 91.25 84 GLY A C 1
ATOM 621 O O . GLY A 1 84 ? 1.102 -5.220 -13.126 1.00 91.25 84 GLY A O 1
ATOM 622 N N . ASP A 1 85 ? 2.305 -5.118 -15.022 1.00 89.12 85 ASP A N 1
ATOM 623 C CA . ASP A 1 85 ? 1.316 -5.765 -15.879 1.00 89.12 85 ASP A CA 1
ATOM 624 C C . ASP A 1 85 ? 2.000 -6.851 -16.707 1.00 89.12 85 ASP A C 1
ATOM 626 O O . ASP A 1 85 ? 2.709 -6.584 -17.678 1.00 89.12 85 ASP A O 1
ATOM 630 N N . ILE A 1 86 ? 1.761 -8.105 -16.322 1.00 86.81 86 ILE A N 1
ATOM 631 C CA . ILE A 1 86 ? 2.327 -9.279 -16.994 1.00 86.81 86 ILE A CA 1
ATOM 632 C C . ILE A 1 86 ? 1.872 -9.349 -18.457 1.00 86.81 86 ILE A C 1
ATOM 634 O O . ILE A 1 86 ? 2.687 -9.635 -19.333 1.00 86.81 86 ILE A O 1
ATOM 638 N N . SER A 1 87 ? 0.600 -9.046 -18.738 1.00 86.88 87 SER A N 1
ATOM 639 C CA . SER A 1 87 ? 0.033 -9.128 -20.091 1.00 86.88 87 SER A CA 1
ATOM 640 C C . SER A 1 87 ? 0.661 -8.105 -21.038 1.00 86.88 87 SER A C 1
ATOM 642 O O . SER A 1 87 ? 0.844 -8.373 -22.225 1.00 86.88 87 SER A O 1
ATOM 644 N N . ARG A 1 88 ? 1.057 -6.951 -20.492 1.00 89.12 88 ARG A N 1
ATOM 645 C CA . ARG A 1 88 ? 1.730 -5.871 -21.221 1.00 89.12 88 ARG A CA 1
ATOM 646 C C . ARG A 1 88 ? 3.252 -5.919 -21.104 1.00 89.12 88 ARG A C 1
ATOM 648 O O . ARG A 1 88 ? 3.912 -5.047 -21.661 1.00 89.12 88 ARG A O 1
ATOM 655 N N . ARG A 1 89 ? 3.805 -6.920 -20.405 1.00 88.44 89 ARG A N 1
ATOM 656 C CA . ARG A 1 89 ? 5.238 -7.035 -20.080 1.00 88.44 89 ARG A CA 1
ATOM 657 C C . ARG A 1 89 ? 5.791 -5.786 -19.385 1.00 88.44 89 ARG A C 1
ATOM 659 O O . ARG A 1 89 ? 6.968 -5.467 -19.519 1.00 88.44 89 ARG A O 1
ATOM 666 N N . ASP A 1 90 ? 4.942 -5.085 -18.642 1.00 93.06 90 ASP A N 1
ATOM 667 C CA . ASP A 1 90 ? 5.361 -3.978 -17.798 1.00 93.06 90 ASP A CA 1
ATOM 668 C C . ASP A 1 90 ? 5.928 -4.540 -16.498 1.00 93.06 90 ASP A C 1
ATOM 670 O O . ASP A 1 90 ? 5.184 -4.936 -15.597 1.00 93.06 90 ASP A O 1
ATOM 674 N N . THR A 1 91 ? 7.254 -4.586 -16.416 1.00 92.56 91 THR A N 1
ATOM 675 C CA . THR A 1 91 ? 7.961 -5.085 -15.237 1.00 92.56 91 THR A CA 1
ATOM 676 C C . THR A 1 91 ? 8.371 -3.991 -14.259 1.00 92.56 91 THR A C 1
ATOM 678 O O . THR A 1 91 ? 8.644 -4.300 -13.101 1.00 92.56 91 THR A O 1
ATOM 681 N N . SER A 1 92 ? 8.407 -2.724 -14.692 1.00 93.94 92 SER A N 1
ATOM 682 C CA . SER A 1 92 ? 9.041 -1.633 -13.934 1.00 93.94 92 SER A CA 1
ATOM 683 C C . SER A 1 92 ? 8.454 -0.237 -14.195 1.00 93.94 92 SER A C 1
ATOM 685 O O . SER A 1 92 ? 8.646 0.680 -13.390 1.00 93.94 92 SER A O 1
ATOM 687 N N . THR A 1 93 ? 7.697 -0.028 -15.276 1.00 95.94 93 THR A N 1
ATOM 688 C CA . THR A 1 93 ? 7.097 1.275 -15.599 1.00 95.94 93 THR A CA 1
ATOM 689 C C . THR A 1 93 ? 6.017 1.644 -14.586 1.00 95.94 93 THR A C 1
ATOM 691 O O . THR A 1 93 ? 6.108 2.719 -13.989 1.00 95.94 93 THR A O 1
ATOM 694 N N . SER A 1 94 ? 5.054 0.754 -14.315 1.00 94.56 94 SER A N 1
ATOM 695 C CA . SER A 1 94 ? 4.033 0.988 -13.278 1.00 94.56 94 SER A CA 1
ATOM 696 C C . SER A 1 94 ? 4.646 1.163 -11.890 1.00 94.56 94 SER A C 1
ATOM 698 O O . SER A 1 94 ? 4.254 2.063 -11.150 1.00 94.56 94 SER A O 1
ATOM 700 N N . PHE A 1 95 ? 5.657 0.355 -11.565 1.00 96.81 95 PHE A N 1
ATOM 701 C CA . PHE A 1 95 ? 6.416 0.475 -10.320 1.00 96.81 95 PHE A CA 1
ATOM 702 C C . PHE A 1 95 ? 7.050 1.867 -10.175 1.00 96.81 95 PHE A C 1
ATOM 704 O O . PHE A 1 95 ? 6.874 2.528 -9.154 1.00 96.81 95 PHE A O 1
ATOM 711 N N . SER A 1 96 ? 7.719 2.352 -11.225 1.00 97.75 96 SER A N 1
ATOM 712 C CA . SER A 1 96 ? 8.357 3.673 -11.229 1.00 97.75 96 SER A CA 1
ATOM 713 C C . SER A 1 96 ? 7.342 4.804 -11.061 1.00 97.75 96 SER A C 1
ATOM 715 O O . SER A 1 96 ? 7.571 5.740 -10.301 1.00 97.75 96 SER A O 1
ATOM 717 N N . ALA A 1 97 ? 6.206 4.716 -11.756 1.00 96.19 97 ALA A N 1
ATOM 718 C CA . ALA A 1 97 ? 5.144 5.711 -11.655 1.00 96.19 97 ALA A CA 1
ATOM 719 C C . ALA A 1 97 ? 4.522 5.741 -10.250 1.00 96.19 97 ALA A C 1
ATOM 721 O O . ALA A 1 97 ? 4.215 6.814 -9.730 1.00 96.19 97 ALA A O 1
ATOM 722 N N . MET A 1 98 ? 4.353 4.573 -9.624 1.00 96.38 98 MET A N 1
ATOM 723 C CA . MET A 1 98 ? 3.872 4.473 -8.249 1.00 96.38 98 MET A CA 1
ATOM 724 C C . MET A 1 98 ? 4.884 5.053 -7.257 1.00 96.38 98 MET A C 1
ATOM 726 O O . MET A 1 98 ? 4.484 5.805 -6.372 1.00 96.38 98 MET A O 1
ATOM 730 N N . TYR A 1 99 ? 6.181 4.772 -7.432 1.00 98.00 99 TYR A N 1
ATOM 731 C CA . TYR A 1 99 ? 7.235 5.376 -6.615 1.00 98.00 99 TYR A CA 1
ATOM 732 C C . TYR A 1 99 ? 7.160 6.906 -6.651 1.00 98.00 99 TYR A C 1
ATOM 734 O O . TYR A 1 99 ? 7.120 7.531 -5.596 1.00 98.00 99 TYR A O 1
ATOM 742 N N . GLU A 1 100 ? 7.078 7.515 -7.838 1.00 97.06 100 GLU A N 1
ATOM 743 C CA . GLU A 1 100 ? 7.022 8.979 -7.972 1.00 97.06 100 GLU A CA 1
ATOM 744 C C . GLU A 1 100 ? 5.787 9.579 -7.285 1.00 97.06 100 GLU A C 1
ATOM 746 O O . GLU A 1 100 ? 5.892 10.588 -6.588 1.00 97.06 100 GLU A O 1
ATOM 751 N N . LYS A 1 101 ? 4.622 8.926 -7.396 1.00 95.06 101 LYS A N 1
ATOM 752 C CA . LYS A 1 101 ? 3.408 9.337 -6.669 1.00 95.06 101 LYS A CA 1
ATOM 753 C C . LYS A 1 101 ? 3.602 9.274 -5.155 1.00 95.06 101 LYS A C 1
ATOM 755 O O . LYS A 1 101 ? 3.317 10.248 -4.460 1.00 95.06 101 LYS A O 1
ATOM 760 N N . CYS A 1 102 ? 4.115 8.156 -4.642 1.00 97.00 102 CYS A N 1
ATOM 761 C CA . CYS A 1 102 ? 4.386 7.990 -3.214 1.00 97.00 102 CYS A CA 1
ATOM 762 C C . CYS A 1 102 ? 5.444 8.985 -2.722 1.00 97.00 102 CYS A C 1
ATOM 764 O O . CYS A 1 102 ? 5.318 9.529 -1.626 1.00 97.00 102 CYS A O 1
ATOM 766 N N . ARG A 1 103 ? 6.470 9.266 -3.532 1.00 97.12 103 ARG A N 1
ATOM 767 C CA . ARG A 1 103 ? 7.524 10.230 -3.213 1.00 97.12 103 ARG A CA 1
ATOM 768 C C . ARG A 1 103 ? 6.979 11.651 -3.153 1.00 97.12 103 ARG A C 1
ATOM 770 O O . ARG A 1 103 ? 7.260 12.349 -2.183 1.00 97.12 103 ARG A O 1
ATOM 777 N N . ALA A 1 104 ? 6.170 12.055 -4.131 1.00 94.56 104 ALA A N 1
ATOM 778 C CA . ALA A 1 104 ? 5.505 13.357 -4.147 1.00 94.56 104 ALA A CA 1
ATOM 779 C C . ALA A 1 104 ? 4.553 13.544 -2.952 1.00 94.56 104 ALA A C 1
ATOM 781 O O . ALA A 1 104 ? 4.423 14.651 -2.438 1.00 94.56 104 ALA A O 1
ATOM 782 N N . ALA A 1 105 ? 3.937 12.459 -2.476 1.00 93.50 105 ALA A N 1
ATOM 783 C CA . ALA A 1 105 ? 3.100 12.445 -1.279 1.00 93.50 105 ALA A CA 1
ATOM 784 C C . ALA A 1 105 ? 3.891 12.341 0.045 1.00 93.50 105 ALA A C 1
ATOM 786 O O . ALA A 1 105 ? 3.283 12.341 1.112 1.00 93.50 105 ALA A O 1
ATOM 787 N N . GLY A 1 106 ? 5.226 12.237 0.006 1.00 96.06 106 GLY A N 1
ATOM 788 C CA . GLY A 1 106 ? 6.062 12.104 1.205 1.00 96.06 106 GLY A CA 1
ATOM 789 C C . GLY A 1 106 ? 5.940 10.752 1.922 1.00 96.06 106 GLY A C 1
ATOM 790 O O . GLY A 1 106 ? 6.259 10.662 3.102 1.00 96.06 106 GLY A O 1
ATOM 791 N N . LEU A 1 107 ? 5.478 9.709 1.228 1.00 97.50 107 LEU A N 1
ATOM 792 C CA . LEU A 1 107 ? 5.142 8.403 1.813 1.00 97.50 107 LEU A CA 1
ATOM 793 C C . LEU A 1 107 ? 6.265 7.365 1.733 1.00 97.50 107 LEU A C 1
ATOM 795 O O . LEU A 1 107 ? 6.160 6.302 2.345 1.00 97.50 107 LEU A O 1
ATOM 799 N N . VAL A 1 108 ? 7.322 7.633 0.961 1.00 98.31 108 VAL A N 1
ATOM 800 C CA . VAL A 1 108 ? 8.449 6.700 0.828 1.00 98.31 108 VAL A CA 1
ATOM 801 C C . VAL A 1 108 ? 9.155 6.559 2.173 1.00 98.31 108 VAL A C 1
ATOM 803 O O . VAL A 1 108 ? 9.668 7.530 2.730 1.00 98.31 108 VAL A O 1
ATOM 806 N N . TYR A 1 109 ? 9.195 5.329 2.671 1.00 98.38 109 TYR A N 1
ATOM 807 C CA . TYR A 1 109 ? 9.699 4.980 3.987 1.00 98.38 109 TYR A CA 1
ATOM 808 C C . TYR A 1 109 ? 11.023 4.219 3.886 1.00 98.38 109 TYR A C 1
ATOM 810 O O . TYR A 1 109 ? 11.117 3.175 3.244 1.00 98.38 109 TYR A O 1
ATOM 818 N N . ASN A 1 110 ? 12.053 4.726 4.564 1.00 98.06 110 ASN A N 1
ATOM 819 C CA . ASN A 1 110 ? 13.317 4.021 4.754 1.00 98.06 110 ASN A CA 1
ATOM 820 C C . ASN A 1 110 ? 13.277 3.318 6.114 1.00 98.06 110 ASN A C 1
ATOM 822 O O . ASN A 1 110 ? 13.464 3.968 7.144 1.00 98.06 110 ASN A O 1
ATOM 826 N N . ASN A 1 111 ? 13.023 2.009 6.119 1.00 96.19 111 ASN A N 1
ATOM 827 C CA . ASN A 1 111 ? 12.905 1.237 7.353 1.00 96.19 111 ASN A CA 1
ATOM 828 C C . ASN A 1 111 ? 14.255 1.200 8.110 1.00 96.19 111 ASN A C 1
ATOM 830 O O . ASN A 1 111 ? 15.215 0.614 7.602 1.00 96.19 111 ASN A O 1
ATOM 834 N N . PRO A 1 112 ? 14.350 1.754 9.339 1.00 95.00 112 PRO A N 1
ATOM 835 C CA . PRO A 1 112 ? 15.591 1.774 10.118 1.00 95.00 112 PRO A CA 1
ATOM 836 C C . PRO A 1 112 ? 16.156 0.387 10.446 1.00 95.00 112 PRO A C 1
ATOM 838 O O . PRO A 1 112 ? 17.352 0.262 10.700 1.00 95.00 112 PRO A O 1
ATOM 841 N N . ARG A 1 113 ? 15.321 -0.662 10.421 1.00 93.44 113 ARG A N 1
ATOM 842 C CA . ARG A 1 113 ? 15.743 -2.060 10.591 1.00 93.44 113 ARG A CA 1
ATOM 843 C C . ARG A 1 113 ? 16.642 -2.538 9.448 1.00 93.44 113 ARG A C 1
ATOM 845 O O . ARG A 1 113 ? 17.472 -3.421 9.658 1.00 93.44 113 ARG A O 1
ATOM 852 N N . PHE A 1 114 ? 16.502 -1.951 8.260 1.00 93.44 114 PHE A N 1
ATOM 853 C CA . PHE A 1 114 ? 17.263 -2.294 7.060 1.00 93.44 114 PHE A CA 1
ATOM 854 C C . PHE A 1 114 ? 18.039 -1.070 6.552 1.00 93.44 114 PHE A C 1
ATOM 856 O O . PHE A 1 114 ? 17.746 -0.550 5.480 1.00 93.44 114 PHE A O 1
ATOM 863 N N . PRO A 1 115 ? 19.068 -0.595 7.279 1.00 93.94 115 PRO A N 1
ATOM 864 C CA . PRO A 1 115 ? 19.735 0.678 6.975 1.00 93.94 115 PRO A CA 1
ATOM 865 C C . PRO A 1 115 ? 20.449 0.707 5.612 1.00 93.94 115 PRO A C 1
ATOM 867 O O . PRO A 1 115 ? 20.767 1.779 5.103 1.00 93.94 115 PRO A O 1
ATOM 870 N N . HIS A 1 116 ? 20.702 -0.464 5.024 1.00 93.50 116 HIS A N 1
ATOM 871 C CA . HIS A 1 116 ? 21.295 -0.635 3.698 1.00 93.50 116 HIS A CA 1
ATOM 872 C C . HIS A 1 116 ? 20.266 -0.559 2.556 1.00 93.50 116 HIS A C 1
ATOM 874 O O . HIS A 1 116 ? 20.656 -0.426 1.398 1.00 93.50 116 HIS A O 1
ATOM 880 N N . LEU A 1 117 ? 18.968 -0.629 2.868 1.00 94.94 117 LEU A N 1
ATOM 881 C CA . LEU A 1 117 ? 17.877 -0.505 1.908 1.00 94.94 117 LEU A CA 1
ATOM 882 C C . LEU A 1 117 ? 17.271 0.891 2.022 1.00 94.94 117 LEU A C 1
ATOM 884 O O . LEU A 1 117 ? 16.445 1.173 2.891 1.00 94.94 117 LEU A O 1
ATOM 888 N N . ARG A 1 118 ? 17.732 1.780 1.143 1.00 97.62 118 ARG A N 1
ATOM 889 C CA . ARG A 1 118 ? 17.270 3.164 1.061 1.00 97.62 118 ARG A CA 1
ATOM 890 C C . ARG A 1 118 ? 16.686 3.443 -0.312 1.00 97.62 118 ARG A C 1
ATOM 892 O O . ARG A 1 118 ? 17.227 2.979 -1.312 1.00 97.62 118 ARG A O 1
ATOM 899 N N . TYR A 1 119 ? 15.626 4.240 -0.337 1.00 97.62 119 TYR A N 1
ATOM 900 C CA . TYR A 1 119 ? 14.853 4.589 -1.529 1.00 97.62 119 TYR A CA 1
ATOM 901 C C . TYR A 1 119 ? 14.753 6.113 -1.646 1.00 97.62 119 TYR A C 1
ATOM 903 O O . TYR A 1 119 ? 13.671 6.682 -1.750 1.00 97.62 119 TYR A O 1
ATOM 911 N N . ASP A 1 120 ? 15.887 6.803 -1.525 1.00 97.25 120 ASP A N 1
ATOM 912 C CA . ASP A 1 120 ? 15.909 8.269 -1.508 1.00 97.25 120 ASP A CA 1
ATOM 913 C C . ASP A 1 120 ? 15.639 8.869 -2.900 1.00 97.25 120 ASP A C 1
ATOM 915 O O . ASP A 1 120 ? 15.188 10.014 -3.011 1.00 97.25 120 ASP A O 1
ATOM 919 N N . SER A 1 121 ? 15.863 8.079 -3.954 1.00 98.31 121 SER A N 1
ATOM 920 C CA . SER A 1 121 ? 15.631 8.424 -5.353 1.00 98.31 121 SER A CA 1
ATOM 921 C C . SER A 1 121 ? 14.924 7.297 -6.120 1.00 98.31 121 SER A C 1
ATOM 923 O O . SER A 1 121 ? 14.943 6.131 -5.717 1.00 98.31 121 SER A O 1
ATOM 925 N N . LEU A 1 122 ? 14.329 7.633 -7.273 1.00 98.31 122 LEU A N 1
ATOM 926 C CA . LEU A 1 122 ? 13.776 6.625 -8.184 1.00 98.31 122 LEU A CA 1
ATOM 927 C C . LEU A 1 122 ? 14.864 5.657 -8.676 1.00 98.31 122 LEU A C 1
ATOM 929 O O . LEU A 1 122 ? 14.584 4.483 -8.910 1.00 98.31 122 LEU A O 1
ATOM 933 N N . GLU A 1 123 ? 16.098 6.138 -8.839 1.00 98.25 123 GLU A N 1
ATOM 934 C CA . GLU A 1 123 ? 17.235 5.306 -9.230 1.00 98.25 123 GLU A CA 1
ATOM 935 C C . GLU A 1 123 ? 17.522 4.229 -8.178 1.00 98.25 123 GLU A C 1
ATOM 937 O O . GLU A 1 123 ? 17.680 3.062 -8.535 1.00 98.25 123 GLU A O 1
ATOM 942 N N . ASP A 1 124 ? 17.486 4.581 -6.891 1.00 98.12 124 ASP A N 1
ATOM 943 C CA . ASP A 1 124 ? 17.649 3.617 -5.801 1.00 98.12 124 ASP A CA 1
ATOM 944 C C . ASP A 1 124 ? 16.540 2.567 -5.792 1.00 98.12 124 ASP A C 1
ATOM 946 O O . ASP A 1 124 ? 16.826 1.367 -5.764 1.00 98.12 124 ASP A O 1
ATOM 950 N N . ALA A 1 125 ? 15.281 3.007 -5.884 1.00 98.12 125 ALA A N 1
ATOM 951 C CA . ALA A 1 125 ? 14.130 2.109 -5.911 1.00 98.12 125 ALA A CA 1
ATOM 952 C C . ALA A 1 125 ? 14.179 1.154 -7.115 1.00 98.12 125 ALA A C 1
ATOM 954 O O . ALA A 1 125 ? 13.918 -0.040 -6.984 1.00 98.12 125 ALA A O 1
ATOM 955 N N . ARG A 1 126 ? 14.570 1.645 -8.298 1.00 98.06 126 ARG A N 1
ATOM 956 C CA . ARG A 1 126 ? 14.744 0.816 -9.503 1.00 98.06 126 ARG A CA 1
ATOM 957 C C . ARG A 1 126 ? 15.895 -0.171 -9.373 1.00 98.06 126 ARG A C 1
ATOM 959 O O . ARG A 1 126 ? 15.737 -1.323 -9.762 1.00 98.06 126 ARG A O 1
ATOM 966 N N . ARG A 1 127 ? 17.035 0.270 -8.837 1.00 97.19 127 ARG A N 1
ATOM 967 C CA . ARG A 1 127 ? 18.224 -0.566 -8.636 1.00 97.19 127 ARG A CA 1
ATOM 968 C C . ARG A 1 127 ? 17.949 -1.709 -7.661 1.00 97.19 127 ARG A C 1
ATOM 970 O O . ARG A 1 127 ? 18.432 -2.814 -7.884 1.00 97.19 127 ARG A O 1
ATOM 977 N N . LEU A 1 128 ? 17.194 -1.444 -6.595 1.00 96.81 128 LEU A N 1
ATOM 978 C CA . LEU A 1 128 ? 16.786 -2.458 -5.618 1.00 96.81 128 LEU A CA 1
ATOM 979 C C . LEU A 1 128 ? 15.579 -3.282 -6.099 1.00 96.81 128 LEU A C 1
ATOM 981 O O . LEU A 1 128 ? 15.399 -4.418 -5.671 1.00 96.81 128 LEU A O 1
ATOM 985 N N . GLY A 1 129 ? 14.773 -2.740 -7.013 1.00 97.50 129 GLY A N 1
ATOM 986 C CA . GLY A 1 129 ? 13.528 -3.358 -7.470 1.00 97.50 129 GLY A CA 1
ATOM 987 C C . GLY A 1 129 ? 12.405 -3.290 -6.433 1.00 97.50 129 GLY A C 1
ATOM 988 O O . GLY A 1 129 ? 11.394 -3.971 -6.591 1.00 97.50 129 GLY A O 1
ATOM 989 N N . GLU A 1 130 ? 12.574 -2.492 -5.380 1.00 98.25 130 GLU A N 1
ATOM 990 C CA . GLU A 1 130 ? 11.593 -2.308 -4.318 1.00 98.25 130 GLU A CA 1
ATOM 991 C C . GLU A 1 130 ? 11.645 -0.891 -3.736 1.00 98.25 130 GLU A C 1
ATOM 993 O O . GLU A 1 130 ? 12.632 -0.172 -3.893 1.00 98.25 130 GLU A O 1
ATOM 998 N N . PHE A 1 131 ? 10.570 -0.496 -3.062 1.00 98.56 131 PHE A N 1
ATOM 999 C CA . PHE A 1 131 ? 10.543 0.588 -2.083 1.00 98.56 131 PHE A CA 1
ATOM 1000 C C . PHE A 1 131 ? 9.479 0.286 -1.028 1.00 98.56 131 PHE A C 1
ATOM 1002 O O . PHE A 1 131 ? 8.693 -0.650 -1.179 1.00 98.56 131 PHE A O 1
ATOM 1009 N N . ARG A 1 132 ? 9.448 1.061 0.059 1.00 98.56 132 ARG A N 1
ATOM 1010 C CA . ARG A 1 132 ? 8.523 0.820 1.173 1.00 98.56 132 ARG A CA 1
ATOM 1011 C C . ARG A 1 132 ? 7.631 2.027 1.448 1.00 98.56 132 ARG A C 1
ATOM 1013 O O . ARG A 1 132 ? 8.052 3.168 1.261 1.00 98.56 132 ARG A O 1
ATOM 1020 N N . VAL A 1 133 ? 6.409 1.764 1.903 1.00 98.12 133 VAL A N 1
ATOM 1021 C CA . VAL A 1 133 ? 5.456 2.751 2.442 1.00 98.12 133 VAL A CA 1
ATOM 1022 C C . VAL A 1 133 ? 4.927 2.208 3.763 1.00 98.12 133 VAL A C 1
ATOM 1024 O O . VAL A 1 133 ? 4.546 1.045 3.809 1.00 98.12 133 VAL A O 1
ATOM 1027 N N . LEU A 1 134 ? 4.917 3.009 4.830 1.00 98.12 134 LEU A N 1
ATOM 1028 C CA . LEU A 1 134 ? 4.513 2.546 6.166 1.00 98.12 134 LEU A CA 1
ATOM 1029 C C . LEU A 1 134 ? 3.047 2.856 6.490 1.00 98.12 134 LEU A C 1
ATOM 1031 O O . LEU A 1 134 ? 2.282 1.965 6.855 1.00 98.12 134 LEU A O 1
ATOM 1035 N N . ASP A 1 135 ? 2.658 4.121 6.358 1.00 98.00 135 ASP A N 1
ATOM 1036 C CA . ASP A 1 135 ? 1.336 4.579 6.771 1.00 98.00 135 ASP A CA 1
ATOM 1037 C C . ASP A 1 135 ? 0.393 4.711 5.576 1.00 98.00 135 ASP A C 1
ATOM 1039 O O . ASP A 1 135 ? 0.696 5.359 4.569 1.00 98.00 135 ASP A O 1
ATOM 1043 N N . LEU A 1 136 ? -0.795 4.130 5.716 1.00 97.50 136 LEU A N 1
ATOM 1044 C CA . LEU A 1 136 ? -1.888 4.257 4.765 1.00 97.50 136 LEU A CA 1
ATOM 1045 C C . LEU A 1 136 ? -2.628 5.548 5.107 1.00 97.50 136 LEU A C 1
ATOM 1047 O O . LEU A 1 136 ? -3.609 5.557 5.855 1.00 97.50 136 LEU A O 1
ATOM 1051 N N . VAL A 1 137 ? -2.096 6.664 4.616 1.00 97.62 137 VAL A N 1
ATOM 1052 C CA . VAL A 1 137 ? -2.630 8.000 4.886 1.00 97.62 137 VAL A CA 1
ATOM 1053 C C . VAL A 1 137 ? -3.919 8.221 4.102 1.00 97.62 137 VAL A C 1
ATOM 1055 O O . VAL A 1 137 ? -3.939 8.124 2.880 1.00 97.62 137 VAL A O 1
ATOM 1058 N N . ASP A 1 138 ? -5.003 8.568 4.790 1.00 97.00 138 ASP A N 1
ATOM 1059 C CA . ASP A 1 138 ? -6.240 8.966 4.128 1.00 97.00 138 ASP A CA 1
ATOM 1060 C C . ASP A 1 138 ? -6.045 10.332 3.445 1.00 97.00 138 ASP A C 1
ATOM 1062 O O . ASP A 1 138 ? -5.927 11.343 4.149 1.00 97.00 138 ASP A O 1
ATOM 1066 N N . PRO A 1 139 ? -6.072 10.415 2.100 1.00 94.19 139 PRO A N 1
ATOM 1067 C CA . PRO A 1 139 ? -5.812 11.663 1.381 1.00 94.19 139 PRO A CA 1
ATOM 1068 C C . PRO A 1 139 ? -6.836 12.762 1.698 1.00 94.19 139 PRO A C 1
ATOM 1070 O O . PRO A 1 139 ? -6.540 13.943 1.537 1.00 94.19 139 PRO A O 1
ATOM 1073 N N . LYS A 1 140 ? -8.029 12.402 2.195 1.00 94.94 140 LYS A N 1
ATOM 1074 C CA . LYS A 1 140 ? -9.057 13.373 2.589 1.00 94.94 140 LYS A CA 1
ATOM 1075 C C . LYS A 1 140 ? -8.721 14.088 3.898 1.00 94.94 140 LYS A C 1
ATOM 1077 O O . LYS A 1 140 ? -9.028 15.268 4.045 1.00 94.94 140 LYS A O 1
ATOM 1082 N N . SER A 1 141 ? -8.178 13.366 4.875 1.00 94.81 141 SER A N 1
ATOM 1083 C CA . SER A 1 141 ? -7.928 13.896 6.222 1.00 94.81 141 SER A CA 1
ATOM 1084 C C . SER A 1 141 ? -6.458 14.215 6.490 1.00 94.81 141 SER A C 1
ATOM 1086 O O . SER A 1 141 ? -6.167 14.937 7.442 1.00 94.81 141 SER A O 1
ATOM 1088 N N . GLY A 1 142 ? -5.541 13.676 5.681 1.00 93.81 142 GLY A N 1
ATOM 1089 C CA . GLY A 1 142 ? -4.095 13.773 5.883 1.00 93.81 142 GLY A CA 1
ATOM 1090 C C . GLY A 1 142 ? -3.580 12.961 7.076 1.00 93.81 142 GLY A C 1
ATOM 1091 O O . GLY A 1 142 ? -2.428 13.122 7.466 1.00 93.81 142 GLY A O 1
ATOM 1092 N N . LYS A 1 143 ? -4.418 12.111 7.683 1.00 95.50 143 LYS A N 1
ATOM 1093 C CA . LYS A 1 143 ? -4.065 11.282 8.844 1.00 95.50 143 LYS A CA 1
ATOM 1094 C C . LYS A 1 143 ? -3.854 9.831 8.424 1.00 95.50 143 LYS A C 1
ATOM 1096 O O . LYS A 1 143 ? -4.513 9.354 7.501 1.00 95.50 143 LYS A O 1
ATOM 1101 N N . ALA A 1 144 ? -2.976 9.118 9.127 1.00 96.50 144 ALA A N 1
ATOM 1102 C CA . ALA A 1 144 ? -2.842 7.673 8.969 1.00 96.50 144 ALA A CA 1
ATOM 1103 C C . ALA A 1 144 ? -4.173 6.988 9.321 1.00 96.50 144 ALA A C 1
ATOM 1105 O O . ALA A 1 144 ? -4.668 7.125 10.439 1.00 96.50 144 ALA A O 1
ATOM 1106 N N . ALA A 1 145 ? -4.765 6.286 8.354 1.00 97.19 145 ALA A N 1
ATOM 1107 C CA . ALA A 1 145 ? -5.934 5.439 8.579 1.00 97.19 145 ALA A CA 1
ATOM 1108 C C . ALA A 1 145 ? -5.524 4.054 9.100 1.00 97.19 145 ALA A C 1
ATOM 1110 O O . ALA A 1 145 ? -6.297 3.399 9.795 1.00 97.19 145 ALA A O 1
ATOM 1111 N N . TYR A 1 146 ? -4.313 3.612 8.758 1.00 97.94 146 TYR A N 1
ATOM 1112 C CA . TYR A 1 146 ? -3.731 2.352 9.203 1.00 97.94 146 TYR A CA 1
ATOM 1113 C C . TYR A 1 146 ? -2.207 2.395 9.074 1.00 97.94 146 TYR A C 1
ATOM 1115 O O . TYR A 1 146 ? -1.694 3.089 8.195 1.00 97.94 146 TYR A O 1
ATOM 1123 N N . THR A 1 147 ? -1.499 1.616 9.889 1.00 98.25 147 THR A N 1
ATOM 1124 C CA . THR A 1 147 ? -0.047 1.428 9.779 1.00 98.25 147 THR A CA 1
ATOM 1125 C C . THR A 1 147 ? 0.224 -0.021 9.403 1.00 98.25 147 THR A C 1
ATOM 1127 O O . THR A 1 147 ? -0.101 -0.935 10.155 1.00 98.25 147 THR A O 1
ATOM 1130 N N . LEU A 1 148 ? 0.791 -0.220 8.217 1.00 97.50 148 LEU A N 1
ATOM 1131 C CA . LEU A 1 148 ? 1.232 -1.513 7.713 1.00 97.50 148 LEU A CA 1
ATOM 1132 C C . LEU A 1 148 ? 2.285 -1.263 6.650 1.00 97.50 148 LEU A C 1
ATOM 1134 O O . LEU A 1 148 ? 1.985 -0.695 5.595 1.00 97.50 148 LEU A O 1
ATOM 1138 N N . GLU A 1 149 ? 3.498 -1.742 6.892 1.00 98.12 149 GLU A N 1
ATOM 1139 C CA . GLU A 1 149 ? 4.546 -1.602 5.901 1.00 98.12 149 GLU A CA 1
ATOM 1140 C C . GLU A 1 149 ? 4.209 -2.402 4.636 1.00 98.12 149 GLU A C 1
ATOM 1142 O O . GLU A 1 149 ? 4.014 -3.617 4.644 1.00 98.12 149 GLU A O 1
ATOM 1147 N N . HIS A 1 150 ? 4.130 -1.678 3.529 1.00 97.25 150 HIS A N 1
ATOM 1148 C CA . HIS A 1 150 ? 4.022 -2.206 2.186 1.00 97.25 150 HIS A CA 1
ATOM 1149 C C . HIS A 1 150 ? 5.402 -2.195 1.562 1.00 97.25 150 HIS A C 1
ATOM 1151 O O . HIS A 1 150 ? 5.932 -1.136 1.234 1.00 97.25 150 HIS A O 1
ATOM 1157 N N . GLU A 1 151 ? 5.963 -3.376 1.361 1.00 97.69 151 GLU A N 1
ATOM 1158 C CA . GLU A 1 151 ? 7.111 -3.570 0.498 1.00 97.69 151 GLU A CA 1
ATOM 1159 C C . GLU A 1 151 ? 6.620 -3.696 -0.945 1.00 97.69 151 GLU A C 1
ATOM 1161 O O . GLU A 1 151 ? 6.109 -4.728 -1.384 1.00 97.69 151 GLU A O 1
ATOM 1166 N N . ILE A 1 152 ? 6.722 -2.595 -1.675 1.00 97.19 152 ILE A N 1
ATOM 1167 C CA . ILE A 1 152 ? 6.263 -2.482 -3.050 1.00 97.19 152 ILE A CA 1
ATOM 1168 C C . ILE A 1 152 ? 7.408 -2.929 -3.943 1.00 97.19 152 ILE A C 1
ATOM 1170 O O . ILE A 1 152 ? 8.470 -2.317 -3.936 1.00 97.19 152 ILE A O 1
ATOM 1174 N N . ARG A 1 153 ? 7.195 -3.994 -4.713 1.00 97.50 153 ARG A N 1
ATOM 1175 C CA . ARG A 1 153 ? 8.202 -4.625 -5.570 1.00 97.50 153 ARG A CA 1
ATOM 1176 C C . ARG A 1 153 ? 7.829 -4.497 -7.039 1.00 97.50 153 ARG A C 1
ATOM 1178 O O . ARG A 1 153 ? 6.665 -4.642 -7.413 1.00 97.50 153 ARG A O 1
ATOM 1185 N N . SER A 1 154 ? 8.825 -4.281 -7.886 1.00 96.44 154 SER A N 1
ATOM 1186 C CA . SER A 1 154 ? 8.677 -4.429 -9.335 1.00 96.44 154 SER A CA 1
ATOM 1187 C C . SER A 1 154 ? 8.602 -5.915 -9.717 1.00 96.44 154 SER A C 1
ATOM 1189 O O . SER A 1 154 ? 8.941 -6.793 -8.917 1.00 96.44 154 SER A O 1
ATOM 1191 N N . LEU A 1 155 ? 8.195 -6.234 -10.950 1.00 94.00 155 LEU A N 1
ATOM 1192 C CA . LEU A 1 155 ? 8.251 -7.626 -11.431 1.00 94.00 155 LEU A CA 1
ATOM 1193 C C . LEU A 1 155 ? 9.683 -8.073 -11.772 1.00 94.00 155 LEU A C 1
ATOM 1195 O O . LEU A 1 155 ? 9.933 -9.268 -11.931 1.00 94.00 155 LEU A O 1
ATOM 1199 N N . ASP A 1 156 ? 10.631 -7.135 -11.847 1.00 92.25 156 ASP A N 1
ATOM 1200 C CA . ASP A 1 156 ? 12.054 -7.439 -12.011 1.00 92.25 156 ASP A CA 1
ATOM 1201 C C . ASP A 1 156 ? 12.712 -7.877 -10.693 1.00 92.25 156 ASP A C 1
ATOM 1203 O O . ASP A 1 156 ? 13.703 -8.617 -10.727 1.00 92.25 156 ASP A O 1
ATOM 1207 N N . HIS A 1 157 ? 12.132 -7.497 -9.545 1.00 95.12 157 HIS A N 1
ATOM 1208 C CA . HIS A 1 157 ? 12.652 -7.780 -8.207 1.00 95.12 157 HIS A CA 1
ATOM 1209 C C . HIS A 1 157 ? 13.079 -9.252 -8.043 1.00 95.12 157 HIS A C 1
ATOM 1211 O O . HIS A 1 157 ? 12.284 -10.138 -8.375 1.00 95.12 157 HIS A O 1
ATOM 1217 N N . PRO A 1 158 ? 14.281 -9.561 -7.502 1.00 90.69 158 PRO A N 1
ATOM 1218 C CA . PRO A 1 158 ? 14.818 -10.921 -7.363 1.00 90.69 158 PRO A CA 1
ATOM 1219 C C . PRO A 1 158 ? 13.813 -11.956 -6.846 1.00 90.69 158 PRO A C 1
ATOM 1221 O O . PRO A 1 158 ? 13.700 -13.031 -7.430 1.00 90.69 158 PRO A O 1
ATOM 1224 N N . GLY A 1 159 ? 13.019 -11.592 -5.836 1.00 89.56 159 GLY A N 1
ATOM 1225 C CA . GLY A 1 159 ? 12.004 -12.460 -5.230 1.00 89.56 159 GLY A CA 1
ATOM 1226 C C . GLY A 1 159 ? 10.740 -12.720 -6.064 1.00 89.56 159 GLY A C 1
ATOM 1227 O O . GLY A 1 159 ? 9.915 -13.533 -5.650 1.00 89.56 159 GLY A O 1
ATOM 1228 N N . PHE A 1 160 ? 10.525 -12.046 -7.202 1.00 88.94 160 PHE A N 1
ATOM 1229 C CA . PHE A 1 160 ? 9.386 -12.355 -8.073 1.00 88.94 160 PHE A CA 1
ATOM 1230 C C . PHE A 1 160 ? 9.548 -13.767 -8.647 1.00 88.94 160 PHE A C 1
ATOM 1232 O O . PHE A 1 160 ? 10.399 -14.017 -9.497 1.00 88.94 160 PHE A O 1
ATOM 1239 N N . SER A 1 161 ? 8.739 -14.706 -8.157 1.00 84.88 161 SER A N 1
ATOM 1240 C CA . SER A 1 161 ? 8.897 -16.134 -8.469 1.00 84.88 161 SER A CA 1
ATOM 1241 C C . SER A 1 161 ? 8.234 -16.536 -9.793 1.00 84.88 161 SER A C 1
ATOM 1243 O O . SER A 1 161 ? 8.589 -17.547 -10.391 1.00 84.88 161 SER A O 1
ATOM 1245 N N . CYS A 1 162 ? 7.310 -15.722 -10.309 1.00 82.56 162 CYS A N 1
ATOM 1246 C CA . CYS A 1 162 ? 6.524 -16.030 -11.506 1.00 82.56 162 CYS A CA 1
ATOM 1247 C C . CYS A 1 162 ? 7.158 -15.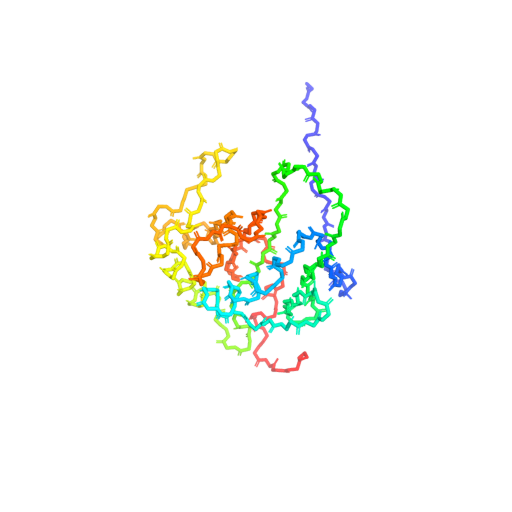492 -12.806 1.00 82.56 162 CYS A C 1
ATOM 1249 O O . CYS A 1 162 ? 6.443 -15.108 -13.732 1.00 82.56 162 CYS A O 1
ATOM 1251 N N . ARG A 1 163 ? 8.497 -15.455 -12.906 1.00 82.44 163 ARG A N 1
ATOM 1252 C CA . ARG A 1 163 ? 9.217 -14.905 -14.081 1.00 82.44 163 ARG A CA 1
ATOM 1253 C C . ARG A 1 163 ? 8.869 -15.603 -15.393 1.00 82.44 163 ARG A C 1
ATOM 1255 O O . ARG A 1 163 ? 8.893 -14.973 -16.446 1.00 82.44 163 ARG A O 1
ATOM 1262 N N . SER A 1 164 ? 8.506 -16.884 -15.344 1.00 83.62 164 SER A N 1
ATOM 1263 C CA . SER A 1 164 ? 8.053 -17.640 -16.518 1.00 83.62 164 SER A CA 1
ATOM 1264 C C . SER A 1 164 ? 6.815 -17.023 -17.182 1.00 83.62 164 SER A C 1
ATOM 1266 O O . SER A 1 164 ? 6.691 -17.095 -18.407 1.00 83.62 164 SER A O 1
ATOM 1268 N N . LEU A 1 165 ? 5.952 -16.351 -16.410 1.00 81.50 165 LEU A N 1
ATOM 1269 C CA . LEU A 1 165 ? 4.782 -15.634 -16.926 1.00 81.50 165 LEU A CA 1
ATOM 1270 C C . LEU A 1 165 ? 5.169 -14.392 -17.743 1.00 81.50 165 LEU A C 1
ATOM 1272 O O . LEU A 1 165 ? 4.407 -13.962 -18.598 1.00 81.50 165 LEU A O 1
ATOM 1276 N N . LEU A 1 166 ? 6.359 -13.826 -17.512 1.00 80.12 166 LEU A N 1
ATOM 1277 C CA . LEU A 1 166 ? 6.888 -12.713 -18.306 1.00 80.12 166 LEU A CA 1
ATOM 1278 C C . LEU A 1 166 ? 7.520 -13.202 -19.615 1.00 80.12 166 LEU A C 1
ATOM 1280 O O . LEU A 1 166 ? 7.538 -12.478 -20.607 1.00 80.12 166 LEU A O 1
ATOM 1284 N N . ALA A 1 167 ? 8.054 -14.424 -19.648 1.00 71.44 167 ALA A N 1
ATOM 1285 C CA . ALA A 1 167 ? 8.692 -14.988 -20.838 1.00 71.44 167 ALA A CA 1
ATOM 1286 C C . ALA A 1 167 ? 7.666 -15.499 -21.866 1.00 71.44 167 ALA A C 1
ATOM 1288 O O . ALA A 1 167 ? 7.856 -15.342 -23.074 1.00 71.44 167 ALA A O 1
ATOM 1289 N N . SER A 1 168 ? 6.551 -16.060 -21.401 1.00 60.69 168 SER A N 1
ATOM 1290 C CA . SER A 1 168 ? 5.530 -16.684 -22.246 1.00 60.69 168 SER A CA 1
ATOM 1291 C C . SER A 1 168 ? 4.698 -15.630 -22.992 1.00 60.69 168 SER A C 1
ATOM 1293 O O . SER A 1 168 ? 3.860 -14.930 -22.445 1.00 60.69 168 SER A O 1
ATOM 1295 N N . GLY A 1 169 ? 4.962 -15.468 -24.291 1.00 51.75 169 GLY A N 1
ATOM 1296 C CA . GLY A 1 169 ? 4.273 -14.520 -25.176 1.00 51.75 169 GLY A CA 1
ATOM 1297 C C . GLY A 1 169 ? 2.898 -14.956 -25.675 1.00 51.75 169 GLY A C 1
ATOM 1298 O O . GLY A 1 169 ? 2.555 -14.616 -26.802 1.00 51.75 169 GLY A O 1
ATOM 1299 N N . ARG A 1 170 ? 2.116 -15.708 -24.899 1.00 47.19 170 ARG A N 1
ATOM 1300 C CA . ARG A 1 170 ? 0.735 -16.038 -25.273 1.00 47.19 170 ARG A CA 1
ATOM 1301 C C . ARG A 1 170 ? -0.161 -15.907 -24.058 1.00 47.19 170 ARG A C 1
ATOM 1303 O O . ARG A 1 170 ? 0.171 -16.418 -22.994 1.00 47.19 170 ARG A O 1
ATOM 1310 N N . GLY A 1 171 ? -1.241 -15.155 -24.255 1.00 48.59 171 GLY A N 1
ATOM 1311 C CA . GLY A 1 171 ? -2.314 -15.001 -23.293 1.00 48.59 171 GLY A CA 1
ATOM 1312 C C . GLY A 1 171 ? -2.965 -16.330 -22.930 1.00 48.59 171 GLY A C 1
ATOM 1313 O O . GLY A 1 171 ? -2.725 -17.345 -23.579 1.00 48.59 171 GLY A O 1
ATOM 1314 N N . GLU A 1 172 ? -3.813 -16.226 -21.912 1.00 45.34 172 GLU A N 1
ATOM 1315 C CA . GLU A 1 172 ? -4.493 -17.277 -21.147 1.00 45.34 172 GLU A CA 1
ATOM 1316 C C . GLU A 1 172 ? -3.779 -17.641 -19.837 1.00 45.34 172 GLU A C 1
ATOM 1318 O O . GLU A 1 172 ? -2.967 -18.559 -19.739 1.00 45.34 172 GLU A O 1
ATOM 1323 N N . LEU A 1 173 ? -4.138 -16.853 -18.817 1.00 43.56 173 LEU A N 1
ATOM 1324 C CA . LEU A 1 173 ? -4.427 -17.301 -17.456 1.00 43.56 173 LEU A CA 1
ATOM 1325 C C . LEU A 1 173 ? -5.832 -16.808 -17.115 1.00 43.56 173 LEU A C 1
ATOM 1327 O O . LEU A 1 173 ? -6.068 -15.599 -17.353 1.00 43.56 173 LEU A O 1
#

Radius of gyration: 17.28 Å; Cα contacts (8 Å, |Δi|>4): 290; chains: 1; bounding box: 52×39×46 Å

Foldseek 3Di:
DDDPDDDPPPPDPDPPPDAQEEEAEFAQPLQVLLQQLCCPQLVFHWDDDDQWIWTDDDSHIYIYHHDPDDDDDDPQAADEDEDADLLVLGQPPSVLVSLVSCVVVVFWDDDPVCVVQDPPDSVSCVVQQWTWGFFSQRPVVRHGSDGHIYTYGTCVHPPNPVVVSNVDNDDDD

Nearest PDB structures (foldseek):
  1ecs-assembly1_B  TM=5.440E-01  e=1.203E-03  Klebsiella pneumoniae
  4qb5-assembly1_A  TM=5.966E-01  e=3.540E-03  Rhodoferax ferrireducens T118
  4qb5-assembly2_B  TM=5.508E-01  e=2.270E-03  Rhodoferax ferrireducens T118
  8p2h-assembly1_E  TM=2.659E-01  e=3.414E-01  Staphylococcus aureus subsp. aureus NCTC 8325
  1yqe-assembly1_A  TM=2.229E-01  e=2.822E-01  Archaeoglobus fulgidus

Secondary structure (DSSP, 8-state):
---------------S----EEEEEEETTHHHHHHHIIIIII----EEETTEEEEEETTEEEEEEEESSPPPPP-S-EEEEEESBTTTTBSSHHHHHHHHHHHHTT-B---TT-TT---SSHHHHHHHTEEEEEEEEETTTTEEEEEEEEEEEETTSTT---THHHH--S---

Organism: Alexandrium catenella (NCBI:txid2925)

Mean p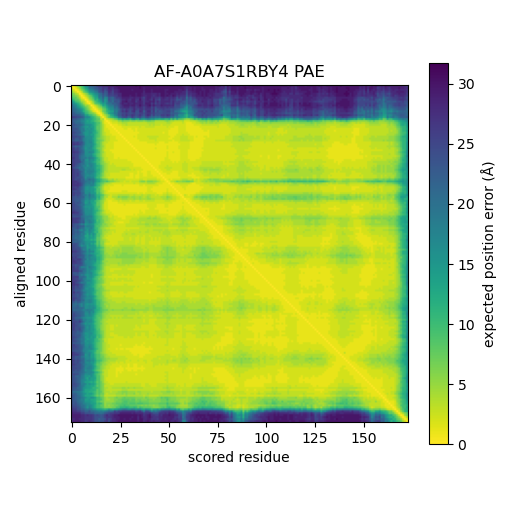redicted aligned error: 7.17 Å

Solvent-accessible surface area (backbone atoms only — not comparable to full-atom values): 10216 Å² total; per-residue (Å²): 139,80,82,79,73,80,72,76,74,85,77,63,89,78,88,75,87,64,80,54,60,50,81,40,83,37,49,73,81,20,26,67,27,41,34,45,22,36,40,72,60,65,65,37,69,52,45,79,54,95,56,21,19,37,35,67,53,87,89,27,32,44,34,34,33,45,41,92,69,89,74,80,77,84,84,80,65,69,48,80,46,80,33,56,37,62,95,76,63,34,35,47,62,56,31,51,56,39,49,53,47,34,49,77,69,69,42,61,44,64,53,78,92,42,78,89,56,57,53,91,43,72,67,40,21,60,74,66,20,35,44,34,33,39,62,39,40,10,78,89,78,73,42,70,38,44,76,53,33,36,39,41,24,20,56,72,17,87,83,48,81,65,55,67,59,63,68,52,90,65,89,88,132